Protein AF-A0A1U8C9F7-F1 (afdb_monomer_lite)

Radius of gyration: 48.34 Å; chains: 1; bounding box: 99×20×129 Å

Foldseek 3Di:
DPVVVVVVVVVVVVVVVVVVVVVVVVVVVVVVVVVVVVVVVVVVVVVVVVVVVVVVVVVVVVVVVVVVVVVVVVVVVVVVVVVVVVVVVVVVVVVVQVVVQVVQVVVVHHDDDDDD

Structure (mmCIF, N/CA/C/O backbone):
data_AF-A0A1U8C9F7-F1
#
_entry.id   AF-A0A1U8C9F7-F1
#
loop_
_atom_site.group_PDB
_atom_site.id
_atom_site.type_symbol
_atom_site.label_atom_id
_atom_site.label_alt_id
_atom_site.label_comp_id
_atom_site.label_asym_id
_atom_site.label_entity_id
_atom_site.label_seq_id
_atom_site.pdbx_PDB_ins_code
_atom_site.Cartn_x
_atom_site.Cartn_y
_atom_site.Cartn_z
_atom_site.occupancy
_atom_site.B_iso_or_equiv
_atom_site.auth_seq_id
_atom_site.auth_comp_id
_atom_site.auth_asym_id
_atom_site.auth_atom_id
_atom_site.pdbx_PDB_model_num
ATOM 1 N N . MET A 1 1 ? 65.874 7.368 -82.042 1.00 54.97 1 MET A N 1
ATOM 2 C CA . MET A 1 1 ? 65.941 6.452 -80.872 1.00 54.97 1 MET A CA 1
ATOM 3 C C . MET A 1 1 ? 65.183 6.955 -79.628 1.00 54.97 1 MET A C 1
ATOM 5 O O . MET A 1 1 ? 65.185 6.280 -78.608 1.00 54.97 1 MET A O 1
ATOM 9 N N . SER A 1 2 ? 64.511 8.111 -79.690 1.00 56.69 2 SER A N 1
ATOM 10 C CA . SER A 1 2 ? 63.841 8.786 -78.560 1.00 56.69 2 SER A CA 1
ATOM 11 C C . SER A 1 2 ? 62.342 8.461 -78.427 1.00 56.69 2 SER A C 1
ATOM 13 O O . SER A 1 2 ? 61.825 8.403 -77.315 1.00 56.69 2 SER A O 1
ATOM 15 N N . PHE A 1 3 ? 61.656 8.157 -79.533 1.00 52.47 3 PHE A N 1
ATOM 16 C CA . PHE A 1 3 ? 60.218 7.840 -79.536 1.00 52.47 3 PHE A CA 1
ATOM 17 C C . PHE A 1 3 ? 59.866 6.512 -78.848 1.00 52.47 3 PHE A C 1
ATOM 19 O O . PHE A 1 3 ? 58.837 6.412 -78.186 1.00 52.47 3 PHE A O 1
ATOM 26 N N . ILE A 1 4 ? 60.740 5.504 -78.943 1.00 60.41 4 ILE A N 1
ATOM 27 C CA . ILE A 1 4 ? 60.505 4.189 -78.328 1.00 60.41 4 ILE A CA 1
ATOM 28 C C . ILE A 1 4 ? 60.560 4.306 -76.795 1.00 60.41 4 ILE A C 1
ATOM 30 O O . ILE A 1 4 ? 59.638 3.862 -76.119 1.00 60.41 4 ILE A O 1
ATOM 34 N N . LYS A 1 5 ? 61.561 5.004 -76.234 1.00 59.84 5 LYS A N 1
ATOM 35 C CA . LYS A 1 5 ? 61.663 5.235 -74.778 1.00 59.84 5 LYS A CA 1
ATOM 36 C C . LYS A 1 5 ? 60.461 5.994 -74.205 1.00 59.84 5 LYS A C 1
ATOM 38 O O . LYS A 1 5 ? 59.995 5.644 -73.127 1.00 59.84 5 LYS A O 1
ATOM 43 N N . SER A 1 6 ? 59.935 6.987 -74.925 1.00 64.38 6 SER A N 1
ATOM 44 C CA . SER A 1 6 ? 58.744 7.739 -74.499 1.00 64.38 6 SER A CA 1
ATOM 45 C C . SER A 1 6 ? 57.496 6.851 -74.436 1.00 64.38 6 SER A C 1
ATOM 47 O O . SER A 1 6 ? 56.760 6.885 -73.450 1.00 64.38 6 SER A O 1
ATOM 49 N N . ARG A 1 7 ? 57.308 5.979 -75.434 1.00 66.88 7 ARG A N 1
ATOM 50 C CA . ARG A 1 7 ? 56.156 5.073 -75.504 1.00 66.88 7 ARG A CA 1
ATOM 51 C C . ARG A 1 7 ? 56.190 3.996 -74.415 1.00 66.88 7 ARG A C 1
ATOM 53 O O . ARG A 1 7 ? 55.169 3.745 -73.787 1.00 66.88 7 ARG A O 1
ATOM 60 N N . TYR A 1 8 ? 57.365 3.433 -74.125 1.00 65.38 8 TYR A N 1
ATOM 61 C CA . TYR A 1 8 ? 57.539 2.501 -73.002 1.00 65.38 8 TYR A CA 1
ATOM 62 C C . TYR A 1 8 ? 57.302 3.172 -71.641 1.00 65.38 8 TYR A C 1
ATOM 64 O O . TYR A 1 8 ? 56.686 2.570 -70.768 1.00 65.38 8 TYR A O 1
ATOM 72 N N . CYS A 1 9 ? 57.724 4.428 -71.463 1.00 65.25 9 CYS A N 1
ATOM 73 C CA . CYS A 1 9 ? 57.492 5.166 -70.217 1.00 65.25 9 CYS A CA 1
ATOM 74 C C . CYS A 1 9 ? 55.993 5.437 -69.982 1.00 65.25 9 CYS A C 1
ATOM 76 O O . CYS A 1 9 ? 55.492 5.246 -68.876 1.00 65.25 9 CYS A O 1
ATOM 78 N N . ALA A 1 10 ? 55.258 5.800 -71.040 1.00 69.94 10 ALA A N 1
ATOM 79 C CA . ALA A 1 10 ? 53.806 5.960 -70.984 1.00 69.94 10 ALA A CA 1
ATOM 80 C C . ALA A 1 10 ? 53.087 4.631 -70.685 1.00 69.94 10 ALA A C 1
ATOM 82 O O . ALA A 1 10 ? 52.190 4.599 -69.849 1.00 69.94 10 ALA A O 1
ATOM 83 N N . GLN A 1 11 ? 53.524 3.524 -71.295 1.00 70.12 11 GLN A N 1
ATOM 84 C CA . GLN A 1 11 ? 52.967 2.191 -71.040 1.00 70.12 11 GLN A CA 1
ATOM 85 C C . GLN A 1 11 ? 53.137 1.770 -69.568 1.00 70.12 11 GLN A C 1
ATOM 87 O O . GLN A 1 11 ? 52.201 1.267 -68.956 1.00 70.12 11 GLN A O 1
ATOM 92 N N . ILE A 1 12 ? 54.312 2.021 -68.978 1.00 69.94 12 ILE A N 1
ATOM 93 C CA . ILE A 1 12 ? 54.611 1.695 -67.572 1.00 69.94 12 ILE A CA 1
ATOM 94 C C . ILE A 1 12 ? 53.779 2.553 -66.608 1.00 69.94 12 ILE A C 1
ATOM 96 O O . ILE A 1 12 ? 53.330 2.057 -65.575 1.00 69.94 12 ILE A O 1
ATOM 100 N N . LEU A 1 13 ? 53.553 3.828 -66.936 1.00 67.00 13 LEU A N 1
ATOM 101 C CA . LEU A 1 13 ? 52.704 4.715 -66.136 1.00 67.00 13 LEU A CA 1
ATOM 102 C C . LEU A 1 13 ? 51.232 4.288 -66.166 1.00 67.00 13 LEU A C 1
ATOM 104 O O . LEU A 1 13 ? 50.593 4.283 -65.117 1.00 67.00 13 LEU A O 1
ATOM 108 N N . VAL A 1 14 ? 50.720 3.878 -67.329 1.00 68.75 14 VAL A N 1
ATOM 109 C CA . VAL A 1 14 ? 49.355 3.343 -67.463 1.00 68.75 14 VAL A CA 1
ATOM 110 C C . VAL A 1 14 ? 49.205 2.045 -66.668 1.00 68.75 14 VAL A C 1
ATOM 112 O O . VAL A 1 14 ? 48.282 1.930 -65.873 1.00 68.75 14 VAL A O 1
ATOM 115 N N . MET A 1 15 ? 50.165 1.120 -66.766 1.00 64.12 15 MET A N 1
ATOM 116 C CA . MET A 1 15 ? 50.119 -0.132 -65.999 1.00 64.12 15 MET A CA 1
ATOM 117 C C . MET A 1 15 ? 50.184 0.089 -64.480 1.00 64.12 15 MET A C 1
ATOM 119 O O . MET A 1 15 ? 49.465 -0.577 -63.741 1.00 64.12 15 MET A O 1
ATOM 123 N N . LYS A 1 16 ? 50.984 1.051 -63.995 1.00 62.19 16 LYS A N 1
ATOM 124 C CA . LYS A 1 16 ? 51.005 1.409 -62.563 1.00 62.19 16 LYS A CA 1
ATOM 125 C C . LYS A 1 16 ? 49.698 2.048 -62.093 1.00 62.19 16 LYS A C 1
ATOM 127 O O . LYS A 1 16 ? 49.276 1.788 -60.970 1.00 62.19 16 LYS A O 1
ATOM 132 N N . ALA A 1 17 ? 49.067 2.874 -62.926 1.00 61.81 17 ALA A N 1
ATOM 133 C CA . ALA A 1 17 ? 47.768 3.466 -62.617 1.00 61.81 17 ALA A CA 1
ATOM 134 C C . ALA A 1 17 ? 46.657 2.400 -62.582 1.00 61.81 17 ALA A C 1
ATOM 136 O O . ALA A 1 17 ? 45.837 2.401 -61.662 1.00 61.81 17 ALA A O 1
ATOM 137 N N . ASP A 1 18 ? 46.682 1.450 -63.520 1.00 61.22 18 ASP A N 1
ATOM 138 C CA . ASP A 1 18 ? 45.738 0.330 -63.587 1.00 61.22 18 ASP A CA 1
ATOM 139 C C . ASP A 1 18 ? 45.909 -0.664 -62.429 1.00 61.22 18 ASP A C 1
ATOM 141 O O . ASP A 1 18 ? 44.929 -1.262 -62.000 1.00 61.22 18 ASP A O 1
ATOM 145 N N . GLU A 1 19 ? 47.113 -0.811 -61.872 1.00 63.78 19 GLU A N 1
ATOM 146 C CA . GLU A 1 19 ? 47.378 -1.643 -60.687 1.00 63.78 19 GLU A CA 1
ATOM 147 C C . GLU A 1 19 ? 46.948 -0.955 -59.371 1.00 63.78 19 GLU A C 1
ATOM 149 O O . GLU A 1 19 ? 46.509 -1.608 -58.422 1.00 63.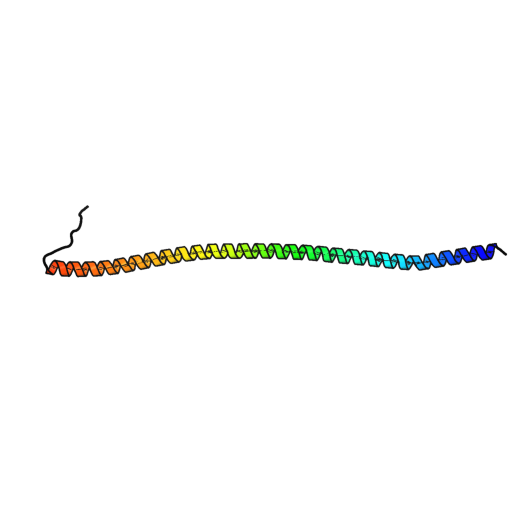78 19 GLU A O 1
ATOM 154 N N . GLN A 1 20 ? 46.995 0.380 -59.315 1.00 63.94 20 GLN A N 1
ATOM 155 C CA . GLN A 1 20 ? 46.584 1.180 -58.149 1.00 63.94 20 GLN A CA 1
ATOM 156 C C . GLN A 1 20 ? 45.060 1.375 -58.061 1.00 63.94 20 GLN A C 1
ATOM 158 O O . GLN A 1 20 ? 44.499 1.426 -56.964 1.00 63.94 20 GLN A O 1
ATOM 163 N N . ASN A 1 21 ? 44.365 1.424 -59.197 1.00 74.25 21 ASN A N 1
ATOM 164 C CA . ASN A 1 21 ? 42.911 1.575 -59.292 1.00 74.25 21 ASN A CA 1
ATOM 165 C C . ASN A 1 21 ? 42.091 0.469 -58.565 1.00 74.25 21 ASN A C 1
ATOM 167 O O . ASN A 1 21 ? 41.210 0.806 -57.768 1.00 74.25 21 ASN A O 1
ATOM 171 N N . PRO A 1 22 ? 42.375 -0.844 -58.712 1.00 76.31 22 PRO A N 1
ATOM 172 C CA . PRO A 1 22 ? 41.632 -1.902 -58.021 1.00 76.31 22 PRO A CA 1
ATOM 173 C C . PRO A 1 22 ? 41.858 -1.904 -56.504 1.00 76.31 22 PRO A C 1
ATOM 175 O O . PRO A 1 22 ? 40.931 -2.205 -55.750 1.00 76.31 22 PRO A O 1
ATOM 178 N N . LEU A 1 23 ? 43.049 -1.514 -56.034 1.00 83.50 23 LEU A N 1
ATOM 179 C CA . LEU A 1 23 ? 43.330 -1.342 -54.604 1.00 83.50 23 LEU A CA 1
ATOM 180 C C . LEU A 1 23 ? 42.519 -0.184 -54.012 1.00 83.50 23 LEU A C 1
ATOM 182 O O . LEU A 1 23 ? 41.953 -0.318 -52.926 1.00 83.50 23 LEU A O 1
ATOM 186 N N . LEU A 1 24 ? 42.403 0.931 -54.738 1.00 82.06 24 LEU A N 1
ATOM 187 C CA . LEU A 1 24 ? 41.554 2.055 -54.341 1.00 82.06 24 LEU A CA 1
ATOM 188 C C . LEU A 1 24 ? 40.078 1.651 -54.280 1.00 82.06 24 LEU A C 1
ATOM 190 O O . LEU A 1 24 ? 39.413 1.940 -53.287 1.00 82.06 24 LEU A O 1
ATOM 194 N N . LEU A 1 25 ? 39.573 0.922 -55.279 1.00 84.62 25 LEU A N 1
ATOM 195 C CA . LEU A 1 25 ? 38.197 0.415 -55.276 1.00 84.62 25 LEU A CA 1
ATOM 196 C C . LEU A 1 25 ? 37.932 -0.530 -54.098 1.00 84.62 25 LEU A C 1
ATOM 198 O O . LEU A 1 25 ? 36.894 -0.421 -53.442 1.00 84.62 25 LEU A O 1
ATOM 202 N N . GLN A 1 26 ? 38.876 -1.415 -53.779 1.00 88.56 26 GLN A N 1
ATOM 203 C CA . GLN A 1 26 ? 38.766 -2.309 -52.629 1.00 88.56 26 GLN A CA 1
ATOM 204 C C . GLN A 1 26 ? 38.764 -1.536 -51.301 1.00 88.56 26 GLN A C 1
ATOM 206 O O . GLN A 1 26 ? 37.977 -1.849 -50.405 1.00 88.56 26 GLN A O 1
ATOM 211 N N . ASN A 1 27 ? 39.597 -0.501 -51.172 1.00 88.75 27 ASN A N 1
ATOM 212 C CA . ASN A 1 27 ? 39.621 0.362 -49.990 1.00 88.75 27 ASN A CA 1
ATOM 213 C C . ASN A 1 27 ? 38.316 1.157 -49.842 1.00 88.75 27 ASN A C 1
ATOM 215 O O . ASN A 1 27 ? 37.746 1.189 -48.756 1.00 88.75 27 AS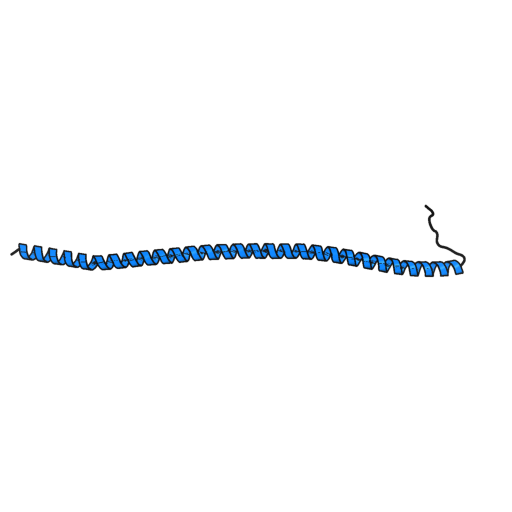N A O 1
ATOM 219 N N . LEU A 1 28 ? 37.767 1.691 -50.936 1.00 89.44 28 LEU A N 1
ATOM 220 C CA . LEU A 1 28 ? 36.463 2.361 -50.932 1.00 89.44 28 LEU A CA 1
ATOM 221 C C . LEU A 1 28 ? 35.330 1.408 -50.524 1.00 89.44 28 LEU A C 1
ATOM 223 O O . LEU A 1 28 ? 34.451 1.777 -49.744 1.00 89.44 28 LEU A O 1
ATOM 227 N N . GLN A 1 29 ? 35.351 0.161 -51.002 1.00 91.69 29 GLN A N 1
ATOM 228 C CA . GLN A 1 29 ? 34.385 -0.861 -50.590 1.00 91.69 29 GLN A CA 1
ATOM 229 C C . GLN A 1 29 ? 34.496 -1.186 -49.095 1.00 91.69 29 GLN A C 1
ATOM 231 O O . GLN A 1 29 ? 33.469 -1.291 -48.413 1.00 91.69 29 GLN A O 1
ATOM 236 N N . ARG A 1 30 ? 35.722 -1.303 -48.569 1.00 92.62 30 ARG A N 1
ATOM 237 C CA . ARG A 1 30 ? 35.979 -1.499 -47.134 1.00 92.62 30 ARG A CA 1
ATOM 238 C C . ARG A 1 30 ? 35.476 -0.315 -46.311 1.00 92.62 30 ARG A C 1
ATOM 240 O O . ARG A 1 30 ? 34.759 -0.536 -45.338 1.00 92.62 30 ARG A O 1
ATOM 247 N N . ASP A 1 31 ? 35.737 0.916 -46.735 1.00 94.69 31 ASP A N 1
ATOM 248 C CA . ASP A 1 31 ? 35.261 2.127 -46.057 1.00 94.69 31 ASP A CA 1
ATOM 249 C C . ASP A 1 31 ? 33.734 2.203 -46.013 1.00 94.69 31 ASP A C 1
ATOM 251 O O . ASP A 1 31 ? 33.141 2.540 -44.984 1.00 94.69 31 ASP A O 1
ATOM 255 N N . VAL A 1 32 ? 33.061 1.843 -47.108 1.00 95.75 32 VAL A N 1
ATOM 256 C CA . VAL A 1 32 ? 31.595 1.772 -47.145 1.00 95.75 32 VAL A CA 1
ATOM 257 C C . VAL A 1 32 ? 31.074 0.693 -46.192 1.00 95.75 32 VAL A C 1
ATOM 259 O O . VAL A 1 32 ? 30.081 0.921 -45.493 1.00 95.75 32 VAL A O 1
ATOM 262 N N . ALA A 1 33 ? 31.722 -0.472 -46.130 1.00 95.19 33 ALA A N 1
ATOM 263 C CA . ALA A 1 33 ? 31.354 -1.536 -45.197 1.00 95.19 33 ALA A CA 1
ATOM 264 C C . ALA A 1 33 ? 31.548 -1.106 -43.732 1.00 95.19 33 ALA A C 1
ATOM 266 O O . ALA A 1 33 ? 30.652 -1.318 -42.909 1.00 95.19 33 ALA A O 1
ATOM 267 N N . LEU A 1 34 ? 32.656 -0.428 -43.425 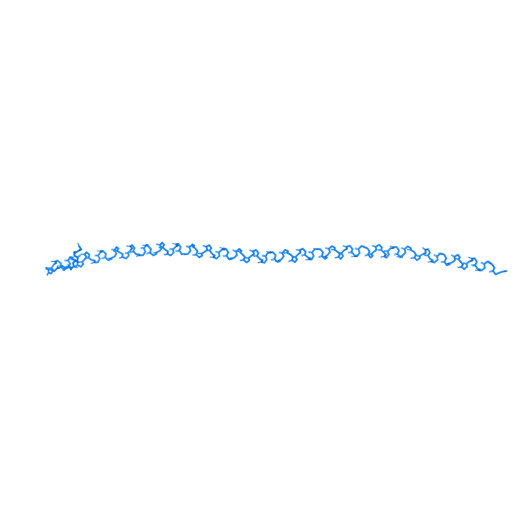1.00 95.75 34 LEU A N 1
ATOM 268 C CA . LEU A 1 34 ? 32.949 0.134 -42.106 1.00 95.75 34 LEU A CA 1
ATOM 269 C C . LEU A 1 34 ? 31.914 1.188 -41.705 1.00 95.75 34 LEU A C 1
ATOM 271 O O . LEU A 1 34 ? 31.308 1.069 -40.641 1.00 95.75 34 LEU A O 1
ATOM 275 N N . LYS A 1 35 ? 31.603 2.151 -42.581 1.00 96.75 35 LYS A N 1
ATOM 276 C CA . LYS A 1 35 ? 30.547 3.150 -42.333 1.00 96.75 35 LYS A CA 1
ATOM 277 C C . LYS A 1 35 ? 29.192 2.498 -42.059 1.00 96.75 35 LYS A C 1
ATOM 279 O O . LYS A 1 35 ? 28.471 2.916 -41.154 1.00 96.75 35 LYS A O 1
ATOM 284 N N . LYS A 1 36 ? 28.838 1.441 -42.797 1.00 97.06 36 LYS A N 1
ATOM 285 C CA . LYS A 1 36 ? 27.603 0.677 -42.552 1.00 97.06 36 LYS A CA 1
ATOM 286 C C . LYS A 1 36 ? 27.614 -0.002 -41.182 1.00 97.06 36 LYS A C 1
ATOM 288 O O . LYS A 1 36 ? 26.582 0.013 -40.516 1.00 97.06 36 LYS A O 1
ATOM 293 N N . MET A 1 37 ? 28.733 -0.589 -40.760 1.00 96.69 37 MET A N 1
ATOM 294 C CA . MET A 1 37 ? 28.856 -1.201 -39.431 1.00 96.69 37 MET A CA 1
ATOM 295 C C . MET A 1 37 ? 28.742 -0.163 -38.315 1.00 96.69 37 MET A C 1
ATOM 297 O O . MET A 1 37 ? 27.945 -0.360 -37.400 1.00 96.69 37 MET A O 1
ATOM 301 N N . VAL A 1 38 ? 29.432 0.972 -38.437 1.00 97.31 38 VAL A N 1
ATOM 302 C CA . VAL A 1 38 ? 29.343 2.082 -37.472 1.00 97.31 38 VAL A CA 1
ATOM 303 C C . VAL A 1 38 ? 27.907 2.591 -37.356 1.00 97.31 38 VAL A C 1
ATOM 305 O O . VAL A 1 38 ? 27.394 2.744 -36.251 1.00 97.31 38 VAL A O 1
ATOM 308 N N . ASN A 1 39 ? 27.208 2.766 -38.479 1.00 97.38 39 ASN A N 1
ATOM 309 C CA . ASN A 1 39 ? 25.810 3.199 -38.469 1.00 97.38 39 ASN A CA 1
ATOM 310 C C . ASN A 1 39 ? 24.878 2.179 -37.798 1.00 97.38 39 ASN A C 1
ATOM 312 O O . ASN A 1 39 ? 23.952 2.570 -37.088 1.00 97.38 39 ASN A O 1
ATOM 316 N N . ARG A 1 40 ? 25.094 0.874 -38.008 1.00 97.00 40 ARG A N 1
ATOM 317 C CA . ARG A 1 40 ? 24.318 -0.172 -37.317 1.00 97.00 40 ARG A CA 1
ATOM 318 C C . ARG A 1 40 ? 24.592 -0.162 -35.817 1.00 97.00 40 ARG A C 1
ATOM 320 O O . ARG A 1 40 ? 23.643 -0.202 -35.041 1.00 97.00 40 ARG A O 1
ATOM 327 N N . TRP A 1 41 ? 25.862 -0.069 -35.427 1.00 97.50 41 TRP A N 1
ATOM 328 C CA . TRP A 1 41 ? 26.263 0.013 -34.026 1.00 97.50 41 TRP A CA 1
ATOM 329 C C . TRP A 1 41 ? 25.650 1.238 -33.345 1.00 97.50 41 TRP A C 1
ATOM 331 O O . TRP A 1 41 ? 25.011 1.094 -32.310 1.00 97.50 41 TRP A O 1
ATOM 341 N N . SER A 1 42 ? 25.737 2.413 -33.971 1.00 97.50 42 SER A N 1
ATOM 342 C CA . SER A 1 42 ? 25.147 3.650 -33.453 1.00 97.50 42 SER A CA 1
ATOM 343 C C . SER A 1 42 ? 23.634 3.517 -33.256 1.00 97.50 42 SER A C 1
ATOM 345 O O . SER A 1 42 ? 23.132 3.806 -32.173 1.00 97.50 42 SER A O 1
ATOM 347 N N . LYS A 1 43 ? 22.906 2.970 -34.241 1.00 96.88 43 LYS A N 1
ATOM 348 C CA . LYS A 1 43 ? 21.460 2.713 -34.116 1.00 96.88 43 LYS A CA 1
ATOM 349 C C . LYS A 1 43 ? 21.133 1.746 -32.978 1.00 96.88 43 LYS A C 1
ATOM 351 O O . LYS A 1 43 ? 20.207 2.003 -32.212 1.00 96.88 43 LYS A O 1
ATOM 356 N N . SER A 1 44 ? 21.889 0.655 -32.859 1.00 96.62 44 SER A N 1
ATOM 357 C CA . SER A 1 44 ? 21.715 -0.321 -31.778 1.00 96.62 44 SER A CA 1
ATOM 358 C C . SER A 1 44 ? 22.001 0.297 -30.412 1.00 96.62 44 SER A C 1
ATOM 360 O O . SER A 1 44 ? 21.275 0.036 -29.457 1.00 96.62 44 SER A O 1
ATOM 362 N N . HIS A 1 45 ? 23.035 1.132 -30.317 1.00 96.69 45 HIS A N 1
ATOM 363 C CA . HIS A 1 45 ? 23.401 1.827 -29.092 1.00 96.69 45 HIS A CA 1
ATOM 364 C C . HIS A 1 45 ? 22.305 2.808 -28.668 1.00 96.69 45 HIS A C 1
ATOM 366 O O . HIS A 1 45 ? 21.835 2.743 -27.535 1.00 96.69 45 HIS A O 1
ATOM 372 N N . THR A 1 46 ? 21.815 3.643 -29.588 1.00 97.06 46 THR A N 1
ATOM 373 C CA . THR A 1 46 ? 20.685 4.542 -29.326 1.00 97.06 46 THR A CA 1
ATOM 374 C C . THR A 1 46 ? 19.454 3.760 -28.875 1.00 97.06 46 THR A C 1
ATOM 376 O O . THR A 1 46 ? 18.833 4.129 -27.884 1.00 97.06 46 THR A O 1
ATOM 379 N N . HIS A 1 47 ? 19.118 2.656 -29.549 1.00 96.25 47 HIS A N 1
ATOM 380 C CA . HIS A 1 47 ? 17.983 1.817 -29.165 1.00 96.25 47 HIS A CA 1
ATOM 381 C C . HIS A 1 47 ? 18.126 1.235 -27.751 1.00 96.25 47 HIS A C 1
ATOM 383 O O . HIS A 1 47 ? 17.183 1.320 -26.967 1.00 96.25 47 HIS A O 1
ATOM 389 N N . CYS A 1 48 ? 19.306 0.715 -27.407 1.00 96.25 48 CYS A N 1
ATOM 390 C CA . CYS A 1 48 ? 19.605 0.217 -26.064 1.00 96.25 48 CYS A CA 1
ATOM 391 C C . CYS A 1 48 ? 19.425 1.319 -25.005 1.00 96.25 48 CYS A C 1
ATOM 393 O O . CYS A 1 48 ? 18.718 1.121 -24.020 1.00 96.25 48 CYS A O 1
ATOM 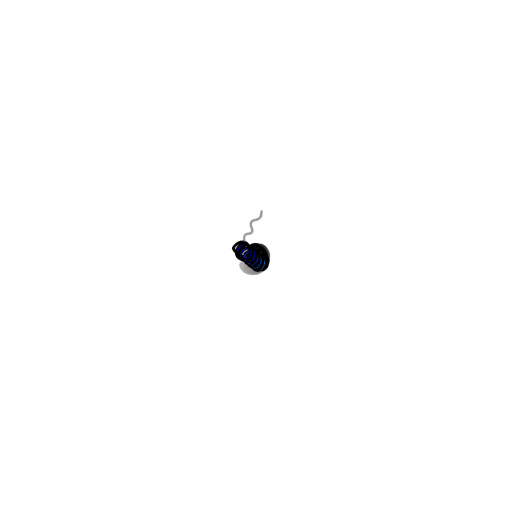395 N N . MET A 1 49 ? 19.957 2.521 -25.249 1.00 96.56 49 MET A N 1
ATOM 396 C CA . MET A 1 49 ? 19.793 3.664 -24.339 1.00 96.56 49 MET A CA 1
ATOM 397 C C . MET A 1 49 ? 18.320 4.060 -24.144 1.00 96.56 49 MET A C 1
ATOM 399 O O . MET A 1 49 ? 17.896 4.356 -23.021 1.00 96.56 49 MET A O 1
ATOM 403 N N . TRP A 1 50 ? 17.516 4.028 -25.215 1.00 95.94 50 TRP A N 1
ATOM 404 C CA . TRP A 1 50 ? 16.071 4.262 -25.132 1.00 95.94 50 TRP A CA 1
ATOM 405 C C . TRP A 1 50 ? 15.364 3.198 -24.293 1.00 95.94 50 TRP A C 1
ATOM 407 O O . TRP A 1 50 ? 14.552 3.553 -23.439 1.00 95.94 50 TRP A O 1
ATOM 417 N N . GLN A 1 51 ? 15.679 1.917 -24.500 1.00 94.31 51 GLN A N 1
ATOM 418 C CA . GLN A 1 51 ? 15.110 0.822 -23.711 1.00 94.31 51 GLN A CA 1
ATOM 419 C C . GLN A 1 51 ? 15.456 0.961 -22.229 1.00 94.31 51 GLN A C 1
ATOM 421 O O . GLN A 1 51 ? 14.549 0.980 -21.403 1.00 94.31 51 GLN A O 1
ATOM 426 N N . MET A 1 52 ? 16.731 1.187 -21.895 1.00 93.19 52 MET A N 1
ATOM 427 C CA . MET A 1 52 ? 17.165 1.375 -20.507 1.00 93.19 52 MET A CA 1
ATOM 428 C C . MET A 1 52 ? 16.414 2.519 -19.818 1.00 93.19 52 MET A C 1
ATOM 430 O O . MET A 1 52 ? 15.949 2.371 -18.689 1.00 93.19 52 MET A O 1
ATOM 434 N N . THR A 1 53 ? 16.246 3.651 -20.505 1.00 93.19 53 THR A N 1
ATOM 435 C CA . THR A 1 53 ? 15.530 4.811 -19.952 1.00 93.19 53 THR A CA 1
ATOM 436 C C . THR A 1 53 ? 14.042 4.515 -19.744 1.00 93.19 53 THR A C 1
ATOM 438 O O . THR A 1 53 ? 13.447 4.940 -18.750 1.00 93.19 53 THR A O 1
ATOM 441 N N . LEU A 1 54 ? 13.416 3.790 -20.674 1.00 91.62 54 LEU A N 1
ATOM 442 C CA . LEU A 1 54 ? 12.018 3.382 -20.549 1.00 91.62 54 LEU A CA 1
ATOM 443 C C . LEU A 1 54 ? 11.817 2.394 -19.403 1.00 91.62 54 LEU A C 1
ATOM 445 O O . LEU A 1 54 ? 10.870 2.561 -18.636 1.00 91.62 54 LEU A O 1
ATOM 449 N N . ASP A 1 55 ? 12.702 1.414 -19.258 1.00 89.31 55 ASP A N 1
ATOM 450 C CA . ASP A 1 55 ? 12.619 0.411 -18.199 1.00 89.31 55 ASP A CA 1
ATOM 451 C C . ASP A 1 55 ? 12.819 1.046 -16.823 1.00 89.31 55 ASP A C 1
ATOM 453 O O . ASP A 1 55 ? 12.026 0.802 -15.917 1.00 89.31 55 ASP A O 1
ATOM 457 N N . GLN A 1 56 ? 13.780 1.964 -16.677 1.00 86.69 56 GLN A N 1
ATOM 458 C CA . GLN A 1 56 ? 13.942 2.757 -15.453 1.00 86.69 56 GLN A CA 1
ATOM 459 C C . GLN A 1 56 ? 12.656 3.507 -15.076 1.00 86.69 56 GLN A C 1
ATOM 461 O O . GLN A 1 56 ? 12.215 3.449 -13.926 1.00 86.69 56 GLN A O 1
ATOM 466 N N . ARG A 1 57 ? 12.013 4.176 -16.044 1.00 86.06 57 ARG A N 1
ATOM 467 C CA . ARG A 1 57 ? 10.748 4.895 -15.811 1.00 86.06 57 ARG A CA 1
ATOM 468 C C . ARG A 1 57 ? 9.606 3.945 -15.458 1.00 86.06 57 ARG A C 1
ATOM 470 O O . ARG A 1 57 ? 8.850 4.223 -14.530 1.00 86.06 57 ARG A O 1
ATOM 477 N N . ARG A 1 58 ? 9.468 2.832 -16.181 1.00 88.00 58 ARG A N 1
ATOM 478 C CA . ARG A 1 58 ? 8.429 1.820 -15.931 1.00 88.00 58 ARG A CA 1
ATOM 479 C C . ARG A 1 58 ? 8.571 1.208 -14.545 1.00 88.00 58 ARG A C 1
ATOM 481 O O . ARG A 1 58 ? 7.568 1.104 -13.847 1.00 88.00 58 ARG A O 1
ATOM 488 N N . ASN A 1 59 ? 9.794 0.891 -14.131 1.00 86.31 59 ASN A N 1
ATOM 489 C CA . ASN A 1 59 ? 10.081 0.348 -12.807 1.00 86.31 59 ASN A CA 1
ATOM 490 C C . ASN A 1 59 ? 9.695 1.339 -11.704 1.00 86.31 59 ASN A C 1
ATOM 492 O O . ASN A 1 59 ? 9.028 0.953 -10.750 1.00 86.31 59 ASN A O 1
ATOM 496 N N . LEU A 1 60 ? 10.021 2.627 -11.865 1.00 91.25 60 LEU A N 1
ATOM 497 C CA . LEU A 1 60 ? 9.641 3.653 -10.892 1.00 91.25 60 LEU A CA 1
ATOM 498 C C . LEU A 1 60 ? 8.118 3.772 -10.746 1.00 91.25 60 LEU A C 1
ATOM 500 O O . LEU A 1 60 ? 7.596 3.729 -9.634 1.00 91.25 60 LEU A O 1
ATOM 504 N N . TYR A 1 61 ? 7.391 3.892 -11.860 1.00 90.56 61 TYR A N 1
ATOM 505 C CA . TYR A 1 61 ? 5.933 4.005 -11.809 1.00 90.56 61 TYR A CA 1
ATOM 506 C C . TYR A 1 61 ? 5.254 2.724 -11.320 1.00 90.56 61 TYR A C 1
ATOM 508 O O . TYR A 1 61 ? 4.215 2.815 -10.669 1.00 90.56 61 TYR A O 1
ATOM 516 N N . ALA A 1 62 ? 5.814 1.546 -11.605 1.00 92.56 62 ALA A N 1
ATOM 517 C CA . ALA A 1 62 ? 5.319 0.287 -11.059 1.00 92.56 62 ALA A CA 1
ATOM 518 C C . ALA A 1 62 ? 5.447 0.268 -9.530 1.00 92.56 62 ALA A C 1
ATOM 520 O O . ALA A 1 62 ? 4.462 -0.009 -8.849 1.00 92.56 62 ALA A O 1
ATOM 521 N N . THR A 1 63 ? 6.607 0.653 -8.990 1.00 93.31 63 THR A N 1
ATOM 522 C CA . THR A 1 63 ? 6.824 0.749 -7.539 1.00 93.31 63 THR A CA 1
ATOM 523 C C . THR A 1 63 ? 5.878 1.756 -6.889 1.00 93.31 63 THR A C 1
ATOM 525 O O . THR A 1 63 ? 5.249 1.429 -5.888 1.00 93.31 63 THR A O 1
ATOM 528 N N . LEU A 1 64 ? 5.709 2.947 -7.474 1.00 94.62 64 LEU A N 1
ATOM 529 C CA . LEU A 1 64 ? 4.795 3.968 -6.943 1.00 94.62 64 LEU A CA 1
ATOM 530 C C . LEU A 1 64 ? 3.335 3.500 -6.936 1.00 94.62 64 LEU A C 1
ATOM 532 O O . LEU A 1 64 ? 2.622 3.723 -5.963 1.00 94.62 64 LEU A O 1
ATOM 536 N N . ARG A 1 65 ? 2.885 2.818 -7.999 1.00 93.12 65 ARG A N 1
ATOM 537 C CA . ARG A 1 65 ? 1.532 2.241 -8.033 1.00 93.12 65 ARG A CA 1
ATOM 538 C C . ARG A 1 65 ? 1.353 1.167 -6.968 1.00 93.12 65 ARG A C 1
ATOM 540 O O . ARG A 1 65 ? 0.319 1.156 -6.317 1.00 93.12 65 ARG A O 1
ATOM 547 N N . MET A 1 66 ? 2.350 0.301 -6.784 1.00 94.62 66 MET A N 1
ATOM 548 C CA . MET A 1 66 ? 2.314 -0.740 -5.753 1.00 94.62 66 MET A CA 1
ATOM 549 C C . MET A 1 66 ? 2.264 -0.145 -4.339 1.00 94.62 66 MET A C 1
ATOM 551 O O . MET A 1 66 ? 1.533 -0.647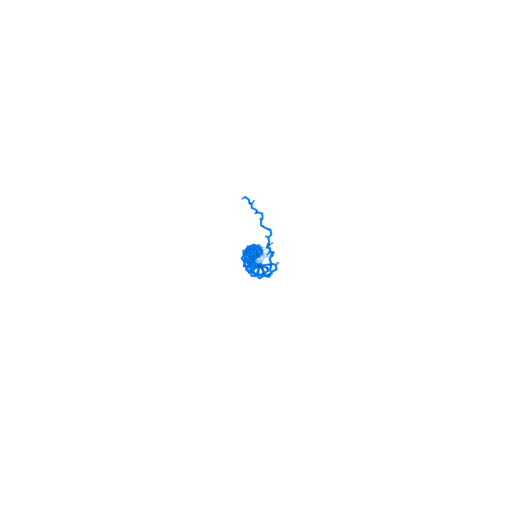 -3.489 1.00 94.62 66 MET A O 1
ATOM 555 N N . GLN A 1 67 ? 2.994 0.946 -4.093 1.00 96.06 67 GLN A N 1
ATOM 556 C CA . GLN A 1 67 ? 2.941 1.673 -2.821 1.00 96.06 67 GLN A CA 1
ATOM 557 C C . GLN A 1 67 ? 1.549 2.260 -2.562 1.00 96.06 67 GLN A C 1
ATOM 559 O O . GLN A 1 67 ? 0.974 1.993 -1.514 1.00 96.06 67 GLN A O 1
ATOM 564 N N . ASP A 1 68 ? 0.963 2.963 -3.534 1.00 96.19 68 ASP A N 1
ATOM 565 C CA . ASP A 1 68 ? -0.392 3.527 -3.410 1.00 96.19 68 ASP A CA 1
ATOM 566 C C . ASP A 1 68 ? -1.455 2.435 -3.185 1.00 96.19 68 ASP A C 1
ATOM 568 O O . ASP A 1 68 ? -2.347 2.590 -2.350 1.00 96.19 68 ASP A O 1
ATOM 572 N N . THR A 1 69 ? -1.351 1.283 -3.862 1.00 96.50 69 THR A N 1
ATOM 573 C CA . THR A 1 69 ? -2.255 0.152 -3.588 1.00 96.50 69 THR A CA 1
ATOM 574 C C . THR A 1 69 ? -2.076 -0.394 -2.175 1.00 96.50 69 THR A C 1
ATOM 576 O O . THR A 1 69 ? -3.067 -0.619 -1.482 1.00 96.50 69 THR A O 1
ATOM 579 N N . MET A 1 70 ? -0.832 -0.549 -1.721 1.00 97.31 70 MET A N 1
ATOM 580 C CA . MET A 1 70 ? -0.528 -1.064 -0.388 1.00 97.31 70 MET A CA 1
ATOM 581 C C . MET A 1 70 ? -1.031 -0.118 0.709 1.00 97.31 70 MET A C 1
ATOM 583 O O . MET A 1 70 ? -1.620 -0.569 1.688 1.00 97.31 70 MET A O 1
ATOM 587 N N . GLU A 1 71 ? -0.861 1.194 0.542 1.00 97.69 71 GLU A N 1
ATOM 588 C CA . GLU A 1 71 ? -1.368 2.200 1.481 1.00 97.69 71 GLU A CA 1
ATOM 589 C C . GLU A 1 71 ? -2.894 2.144 1.612 1.00 97.69 71 GLU A C 1
ATOM 591 O O . GLU A 1 71 ? -3.427 2.194 2.724 1.00 97.69 71 GLU A O 1
ATOM 596 N N . ARG A 1 72 ? -3.612 1.972 0.495 1.00 97.25 72 ARG A N 1
ATOM 597 C CA . ARG A 1 72 ? -5.077 1.826 0.507 1.00 97.25 72 ARG A CA 1
ATOM 598 C C . ARG A 1 72 ? -5.519 0.555 1.217 1.00 97.25 72 ARG A C 1
ATOM 600 O O . ARG A 1 72 ? -6.436 0.607 2.036 1.00 97.25 72 ARG A O 1
ATOM 607 N N . GLU A 1 73 ? -4.875 -0.571 0.930 1.00 97.69 73 GLU A N 1
ATOM 608 C CA . GLU A 1 73 ? -5.177 -1.845 1.587 1.00 97.69 73 GLU A CA 1
ATOM 609 C C . GLU A 1 73 ? -4.911 -1.776 3.095 1.00 97.69 73 GLU A C 1
ATOM 611 O O . GLU A 1 73 ? -5.750 -2.202 3.894 1.00 97.69 73 GLU A O 1
ATOM 616 N N . LEU A 1 74 ? -3.800 -1.156 3.502 1.00 98.25 74 LEU A N 1
ATOM 617 C CA . LEU A 1 74 ? -3.482 -0.918 4.909 1.00 98.25 74 LEU A CA 1
ATOM 618 C C . LEU A 1 74 ? -4.520 -0.022 5.588 1.00 98.25 74 LEU A C 1
ATOM 620 O O . LEU A 1 74 ? -4.951 -0.324 6.701 1.00 98.25 74 LEU A O 1
ATOM 624 N N . ALA A 1 75 ? -4.962 1.054 4.936 1.00 98.19 75 ALA A N 1
ATOM 625 C CA . ALA A 1 75 ? -5.986 1.940 5.482 1.00 98.19 75 ALA A CA 1
ATOM 626 C C . ALA A 1 75 ? -7.325 1.212 5.694 1.00 98.19 75 ALA A C 1
ATOM 628 O O . ALA A 1 75 ? -7.964 1.374 6.739 1.00 98.19 75 ALA A O 1
ATOM 629 N N . LEU A 1 76 ? -7.736 0.374 4.737 1.00 98.19 76 LEU A N 1
ATOM 630 C CA . LEU A 1 76 ? -8.952 -0.437 4.846 1.00 98.19 76 LEU A CA 1
ATOM 631 C C . LEU A 1 76 ? -8.844 -1.478 5.966 1.00 98.19 76 LEU A C 1
ATOM 633 O O . LEU A 1 76 ? -9.762 -1.590 6.781 1.00 98.19 76 LEU A O 1
ATOM 637 N N . SER A 1 77 ? -7.715 -2.184 6.047 1.00 97.31 77 SER A N 1
ATOM 638 C CA . SER A 1 77 ? -7.444 -3.161 7.106 1.00 97.31 77 SER A CA 1
ATOM 639 C C . SER A 1 77 ? -7.446 -2.506 8.490 1.00 97.31 77 SER A C 1
ATOM 641 O O . SER A 1 77 ? -8.118 -2.977 9.409 1.00 97.31 77 SER A O 1
ATOM 643 N N . ASN A 1 78 ? -6.801 -1.345 8.633 1.00 97.81 78 ASN A N 1
ATOM 644 C CA . ASN A 1 78 ? -6.808 -0.579 9.879 1.00 97.81 78 ASN A CA 1
ATOM 645 C C . ASN A 1 78 ? -8.219 -0.136 10.274 1.00 97.81 78 ASN A C 1
ATOM 647 O O . ASN A 1 78 ? -8.585 -0.234 11.446 1.00 97.81 78 ASN A O 1
ATOM 651 N N . LYS A 1 79 ? -9.040 0.308 9.314 1.00 97.94 79 LYS A N 1
ATOM 652 C CA . LYS A 1 79 ? -10.442 0.654 9.576 1.00 97.94 79 LYS A CA 1
ATOM 653 C C . LYS A 1 79 ? -11.220 -0.551 10.109 1.00 97.94 79 LYS A C 1
ATOM 655 O O . LYS A 1 79 ? -11.918 -0.423 11.112 1.00 97.94 79 LYS A O 1
ATOM 660 N N . GLN A 1 80 ? -11.074 -1.714 9.479 1.00 97.75 80 GLN A N 1
ATOM 661 C CA . GLN A 1 80 ? -11.722 -2.950 9.927 1.00 97.75 80 GLN A CA 1
ATOM 662 C C . GLN A 1 80 ? -11.245 -3.363 11.324 1.00 97.75 80 GLN A C 1
ATOM 664 O O . GLN A 1 80 ? -12.063 -3.673 12.188 1.00 97.75 80 GLN A O 1
ATOM 669 N N . LEU A 1 81 ? -9.937 -3.292 11.580 1.00 98.12 81 LEU A N 1
ATOM 670 C CA . LEU A 1 81 ? -9.355 -3.594 12.885 1.00 98.12 81 LEU A CA 1
ATOM 671 C C . LEU A 1 81 ? -9.909 -2.678 13.983 1.00 98.12 81 LEU A C 1
ATOM 673 O O . LEU A 1 81 ? -10.238 -3.154 15.070 1.00 98.12 81 LEU A O 1
ATOM 677 N N . LEU A 1 82 ? -10.031 -1.375 13.714 1.00 98.44 82 LEU A N 1
ATOM 678 C CA . LEU A 1 82 ? -10.601 -0.421 14.665 1.00 98.44 82 LEU A CA 1
ATOM 679 C C . LEU A 1 82 ? -12.068 -0.728 14.967 1.00 98.44 82 LEU A C 1
ATOM 681 O O . LEU A 1 82 ? -12.443 -0.704 16.136 1.00 98.44 82 LEU A O 1
ATOM 685 N N . MET A 1 83 ? -12.868 -1.083 13.959 1.00 98.25 83 MET A N 1
ATOM 686 C CA . MET A 1 83 ? -14.267 -1.476 14.166 1.00 98.25 83 MET A CA 1
ATOM 687 C C . MET A 1 83 ? -14.382 -2.711 15.066 1.00 98.25 83 MET A C 1
ATOM 689 O O . MET A 1 83 ? -15.180 -2.722 16.001 1.00 98.25 83 MET A O 1
ATOM 693 N N . VAL A 1 84 ? -13.551 -3.732 14.831 1.00 98.19 84 VAL A N 1
ATOM 694 C CA . VAL A 1 84 ? -13.531 -4.947 15.661 1.00 98.19 84 VAL A CA 1
ATOM 695 C C . VAL A 1 84 ? -13.100 -4.627 17.093 1.00 98.19 84 VAL A C 1
ATOM 697 O O . VAL A 1 84 ? -13.725 -5.096 18.042 1.00 98.19 84 VAL A O 1
ATOM 700 N N . ARG A 1 85 ? -12.067 -3.794 17.270 1.00 98.31 85 ARG A N 1
ATOM 701 C CA . ARG A 1 85 ? -11.605 -3.369 18.601 1.00 98.31 85 ARG A CA 1
ATOM 702 C C . ARG A 1 85 ? -12.668 -2.581 19.352 1.00 98.31 85 ARG A C 1
ATOM 704 O O . ARG A 1 85 ? -12.884 -2.848 20.527 1.00 98.31 85 ARG A O 1
ATOM 711 N N . GLN A 1 86 ? -13.333 -1.641 18.688 1.00 98.38 86 GLN A N 1
ATOM 712 C CA . GLN A 1 86 ? -14.418 -0.868 19.288 1.00 98.38 86 GLN A CA 1
ATOM 713 C C . GLN A 1 86 ? -15.565 -1.778 19.720 1.00 98.38 86 GLN A C 1
ATOM 715 O O . GLN A 1 86 ? -16.000 -1.690 20.862 1.00 98.38 86 GLN A O 1
ATOM 720 N N . ALA A 1 87 ? -16.002 -2.702 18.862 1.00 98.25 87 ALA A N 1
ATOM 721 C CA . ALA A 1 87 ? -17.050 -3.657 19.212 1.00 98.25 87 ALA A CA 1
ATOM 722 C C . ALA A 1 87 ? -16.661 -4.531 20.418 1.00 98.25 87 ALA A C 1
ATOM 724 O O . ALA A 1 87 ? -17.459 -4.706 21.336 1.00 98.25 87 ALA A O 1
ATOM 725 N N . ALA A 1 88 ? -15.422 -5.030 20.457 1.00 98.31 88 ALA A N 1
ATOM 726 C CA . ALA A 1 88 ? -14.922 -5.809 21.587 1.00 98.31 88 ALA A CA 1
ATOM 727 C C . ALA A 1 88 ? -14.860 -4.983 22.886 1.00 98.31 88 ALA A C 1
ATOM 729 O O . ALA A 1 88 ? -15.225 -5.484 23.947 1.00 98.31 88 ALA A O 1
ATOM 730 N N . LEU A 1 89 ? -14.442 -3.715 22.807 1.00 98.44 89 LEU A N 1
ATOM 731 C CA . LEU A 1 89 ? -14.433 -2.801 23.952 1.00 98.44 89 LEU A CA 1
ATOM 732 C C . LEU A 1 89 ? -15.845 -2.507 24.459 1.00 98.44 89 LEU A C 1
ATOM 734 O O . LEU A 1 89 ? -16.075 -2.572 25.661 1.00 98.44 89 LEU A O 1
ATOM 738 N N . HIS A 1 90 ? -16.798 -2.246 23.561 1.00 98.25 90 HIS A N 1
ATOM 739 C CA . HIS A 1 90 ? -18.197 -2.051 23.939 1.00 98.25 90 HIS A CA 1
ATOM 740 C C . HIS A 1 90 ? -18.754 -3.273 24.674 1.00 98.25 90 HIS A C 1
ATOM 742 O O . HIS A 1 90 ? -19.335 -3.120 25.743 1.00 98.25 90 HIS A O 1
ATOM 748 N N . GLN A 1 91 ? -18.486 -4.484 24.180 1.00 97.94 91 GLN A N 1
ATOM 749 C CA . GLN A 1 91 ? -18.909 -5.714 24.857 1.00 97.94 91 GLN A CA 1
ATOM 750 C C . GLN A 1 91 ? -18.288 -5.891 26.248 1.00 97.94 91 GLN A C 1
ATOM 752 O O . GLN A 1 91 ? -18.927 -6.453 27.137 1.00 97.94 91 GLN A O 1
ATOM 757 N N . LEU A 1 92 ? -17.037 -5.465 26.445 1.00 98.12 92 LEU A N 1
ATOM 758 C CA . LEU A 1 92 ? -16.396 -5.505 27.761 1.00 98.12 92 LEU A CA 1
ATOM 759 C C . LEU A 1 92 ? -17.056 -4.510 28.717 1.00 98.12 92 LEU A C 1
ATOM 761 O O . LEU A 1 92 ? -17.453 -4.903 29.812 1.00 98.12 92 LEU A O 1
ATOM 765 N N . PHE A 1 93 ? -17.258 -3.268 28.277 1.00 97.56 93 PHE A N 1
ATOM 766 C CA . PHE A 1 93 ? -17.911 -2.252 29.099 1.00 97.56 93 PHE A CA 1
ATOM 767 C C . PHE A 1 93 ? -19.362 -2.586 29.427 1.00 97.56 93 PHE A C 1
ATOM 769 O O . PHE A 1 93 ? -19.795 -2.321 30.541 1.00 97.56 93 PHE A O 1
ATOM 776 N N . GLU A 1 94 ? -20.111 -3.207 28.518 1.00 96.56 94 GLU A N 1
ATOM 777 C CA . GLU A 1 94 ? -21.470 -3.673 28.810 1.00 96.56 94 GLU A CA 1
ATOM 778 C C . GLU A 1 94 ? -21.483 -4.703 29.945 1.00 96.56 94 GLU A C 1
ATOM 780 O O . GLU A 1 94 ? -22.321 -4.621 30.844 1.00 96.56 94 GLU A O 1
ATOM 785 N N . LYS A 1 95 ? -20.535 -5.647 29.944 1.00 97.44 95 LYS A N 1
ATOM 786 C CA . LYS A 1 95 ? -20.411 -6.650 31.012 1.00 97.44 95 LYS A CA 1
ATOM 787 C C . LYS A 1 95 ? -20.032 -6.015 32.344 1.00 97.44 95 LYS A C 1
ATOM 789 O O . LYS A 1 95 ? -20.648 -6.329 33.360 1.00 97.44 95 LYS A O 1
ATOM 794 N N . GLU A 1 96 ? -19.052 -5.116 32.338 1.00 97.06 96 GLU A N 1
ATOM 795 C CA . GLU A 1 96 ? -18.634 -4.387 33.539 1.00 97.06 96 GLU A CA 1
ATOM 796 C C . GLU A 1 96 ? -19.772 -3.520 34.083 1.00 97.06 96 GLU A C 1
ATOM 798 O O . GLU A 1 96 ? -20.055 -3.535 35.277 1.00 97.06 96 GLU A O 1
ATOM 803 N N . HIS A 1 97 ? -20.491 -2.817 33.209 1.00 95.25 97 HIS A N 1
ATOM 804 C CA . HIS A 1 97 ? -21.630 -1.994 33.595 1.00 95.25 97 HIS A CA 1
ATOM 805 C C . HIS A 1 97 ? -22.745 -2.830 34.234 1.00 95.25 97 HIS A C 1
ATOM 807 O O . HIS A 1 97 ? -23.269 -2.455 35.283 1.00 95.25 97 HIS A O 1
ATOM 813 N N . GLN A 1 98 ? -23.067 -3.992 33.656 1.00 94.44 98 GLN A N 1
ATOM 814 C CA . GLN A 1 98 ? -24.029 -4.927 34.244 1.00 94.44 98 GLN A CA 1
ATOM 815 C C . GLN A 1 98 ? -23.581 -5.415 35.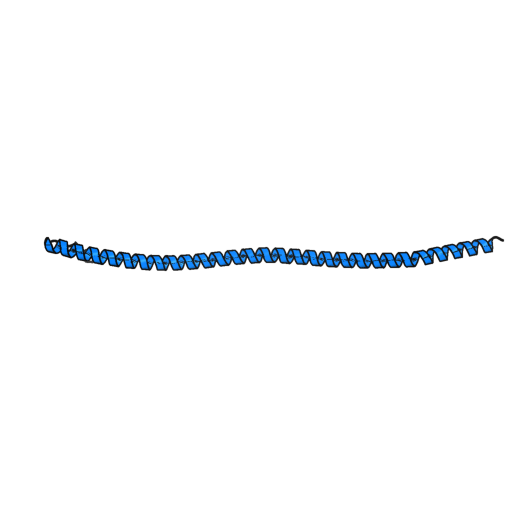623 1.00 94.44 98 GLN A C 1
ATOM 817 O O . GLN A 1 98 ? -24.399 -5.461 36.544 1.00 94.44 98 GLN A O 1
ATOM 822 N N . GLN A 1 99 ? -22.298 -5.748 35.778 1.00 96.06 99 GLN A N 1
ATOM 823 C CA . GLN A 1 99 ? -21.740 -6.146 37.067 1.00 96.06 99 GLN A CA 1
ATOM 824 C C . GLN A 1 99 ? -21.889 -5.019 38.100 1.00 96.06 99 GLN A C 1
ATOM 826 O O . GLN A 1 99 ? -22.453 -5.238 39.172 1.00 96.06 99 GLN A O 1
ATOM 831 N N . TYR A 1 100 ? -21.468 -3.798 37.770 1.00 95.81 100 TYR A N 1
ATOM 832 C CA . TYR A 1 100 ? -21.563 -2.669 38.695 1.00 95.81 100 TYR A CA 1
ATOM 833 C C . TYR A 1 100 ? -23.003 -2.301 39.041 1.00 95.81 100 TYR A C 1
ATOM 835 O O . TYR A 1 100 ? -23.293 -1.973 40.190 1.00 95.81 100 TYR A O 1
ATOM 843 N N . GLN A 1 101 ? -23.930 -2.395 38.088 1.00 93.94 101 GLN A N 1
ATOM 844 C CA . GLN A 1 101 ? -25.341 -2.156 38.368 1.00 93.94 101 GLN A CA 1
ATOM 845 C C . GLN A 1 101 ? -25.884 -3.170 39.386 1.00 93.94 101 GLN A C 1
ATOM 847 O O . GLN A 1 101 ? -26.645 -2.795 40.278 1.00 93.94 101 GLN A O 1
ATOM 852 N N . GLN A 1 102 ? -25.481 -4.442 39.301 1.00 94.12 102 GLN A N 1
ATOM 853 C CA . GLN A 1 102 ? -25.863 -5.455 40.289 1.00 94.12 102 GLN A CA 1
ATOM 854 C C . GLN A 1 102 ? -25.290 -5.143 41.677 1.00 94.12 102 GLN A C 1
ATOM 856 O O . GLN A 1 102 ? -26.023 -5.222 42.664 1.00 94.12 102 GLN A O 1
ATOM 861 N N . GLU A 1 103 ? -24.018 -4.755 41.759 1.00 95.62 103 GLU A N 1
ATOM 862 C CA . GLU A 1 103 ? -23.363 -4.366 43.017 1.00 95.62 103 GLU A CA 1
ATOM 863 C C . GLU A 1 103 ? -24.023 -3.127 43.649 1.00 95.62 103 GLU A C 1
ATOM 865 O O . GLU A 1 103 ? -24.273 -3.086 44.856 1.00 95.62 103 GLU A O 1
ATOM 870 N N . LEU A 1 104 ? -24.379 -2.127 42.839 1.00 94.88 104 LEU A N 1
ATOM 871 C CA . LEU A 1 104 ? -25.089 -0.931 43.297 1.00 94.88 104 LEU A CA 1
ATOM 872 C C . LEU A 1 104 ? -26.492 -1.261 43.804 1.00 94.88 104 LEU A C 1
ATOM 874 O O . LEU A 1 104 ? -26.863 -0.805 44.889 1.00 94.88 104 LEU A O 1
ATOM 878 N N . ASN A 1 105 ? -27.236 -2.097 43.077 1.00 92.88 105 ASN A N 1
ATOM 879 C CA . ASN A 1 105 ? -28.575 -2.522 43.475 1.00 92.88 105 ASN A CA 1
ATOM 880 C C . ASN A 1 105 ? -28.557 -3.240 44.836 1.00 92.88 105 ASN A C 1
ATOM 882 O O . ASN A 1 105 ? -29.449 -3.016 45.653 1.00 92.88 105 ASN A O 1
ATOM 886 N N . GLN A 1 106 ? -27.527 -4.049 45.121 1.00 93.81 106 GLN A N 1
ATOM 887 C CA . GLN A 1 106 ? -27.344 -4.683 46.438 1.00 93.81 106 GLN A CA 1
ATOM 888 C C . GLN A 1 106 ? -27.142 -3.656 47.561 1.00 93.81 106 GLN A C 1
ATOM 890 O O . GLN A 1 106 ? -27.583 -3.871 48.687 1.00 93.81 106 GLN A O 1
ATOM 895 N N . MET A 1 107 ? -26.519 -2.517 47.253 1.00 94.06 107 MET A N 1
ATOM 896 C CA . MET A 1 107 ? -26.351 -1.391 48.175 1.00 94.06 107 MET A CA 1
ATOM 897 C C . MET A 1 107 ? -27.555 -0.430 48.199 1.00 94.06 107 MET A C 1
ATOM 899 O O . MET A 1 107 ? -27.496 0.597 48.878 1.00 94.06 107 MET A O 1
ATOM 903 N N . GLY A 1 108 ? -28.626 -0.720 47.451 1.00 91.75 108 GLY A N 1
ATOM 904 C CA . GLY A 1 108 ? -29.785 0.165 47.296 1.00 91.75 108 GLY A CA 1
ATOM 905 C C . GLY A 1 108 ? -29.485 1.458 46.526 1.00 91.75 108 GLY A C 1
ATOM 906 O O . GLY A 1 108 ? -30.210 2.441 46.673 1.00 91.75 108 GLY A O 1
ATOM 907 N N . LYS A 1 109 ? -28.404 1.484 45.738 1.00 93.69 109 LYS A N 1
ATOM 908 C CA . LYS A 1 109 ? -27.990 2.608 44.884 1.00 93.69 109 LYS A CA 1
ATOM 909 C C . LYS A 1 109 ? -28.191 2.245 43.410 1.00 93.69 109 LYS A C 1
ATOM 911 O O . LYS A 1 109 ? -28.329 1.078 43.067 1.00 93.69 109 LYS A O 1
ATOM 916 N N . ALA A 1 110 ? -28.180 3.243 42.533 1.00 91.56 110 ALA A N 1
ATOM 917 C CA . ALA A 1 110 ? -28.246 3.051 41.086 1.00 91.56 110 ALA A CA 1
ATOM 918 C C . ALA A 1 110 ? -27.381 4.098 40.372 1.00 91.56 110 ALA A C 1
ATOM 920 O O . ALA A 1 110 ? -27.054 5.134 40.961 1.00 91.56 110 ALA A O 1
ATOM 921 N N . PHE A 1 111 ? -27.008 3.828 39.118 1.00 90.00 111 PHE A N 1
ATOM 922 C CA . PHE A 1 111 ? -26.371 4.832 38.271 1.00 90.00 111 PHE A CA 1
ATOM 923 C C . PHE A 1 111 ? -27.332 5.985 37.951 1.00 90.00 111 PHE A C 1
ATOM 925 O O . PHE A 1 111 ? -28.547 5.807 37.864 1.00 90.00 111 PHE A O 1
ATOM 932 N N . TYR A 1 112 ? -26.766 7.180 37.779 1.00 86.81 112 TYR A N 1
ATOM 933 C CA . TYR A 1 112 ? -27.492 8.321 37.234 1.00 86.81 112 TYR A CA 1
ATOM 934 C C . TYR A 1 112 ? -27.518 8.211 35.712 1.00 86.81 112 TYR A C 1
ATOM 936 O O . TYR A 1 112 ? -26.470 8.232 35.073 1.00 86.81 112 TYR A O 1
ATOM 944 N N . GLU A 1 113 ? -28.717 8.130 35.146 1.00 85.38 113 GLU A N 1
ATOM 945 C CA . GLU A 1 113 ? -28.943 8.204 33.706 1.00 85.38 113 GLU A CA 1
ATOM 946 C C . GLU A 1 113 ? -29.613 9.542 33.387 1.00 85.38 113 GLU A C 1
ATOM 948 O O . GLU A 1 113 ? -30.705 9.838 33.885 1.00 85.38 113 GLU A O 1
ATOM 953 N N . GLU A 1 114 ? -28.954 10.374 32.578 1.00 87.62 114 GLU A N 1
ATOM 954 C CA . GLU A 1 114 ? -29.577 11.580 32.035 1.00 87.62 114 GLU A CA 1
ATOM 955 C C . GLU A 1 114 ? -30.708 11.174 31.086 1.00 87.62 114 GLU A C 1
ATOM 957 O O . GLU A 1 114 ? -30.489 10.503 30.077 1.00 87.62 114 GLU A O 1
ATOM 962 N N . ARG A 1 115 ? -31.936 11.580 31.420 1.00 83.00 115 ARG A N 1
ATOM 963 C CA . ARG A 1 115 ? -33.079 11.447 30.515 1.00 83.00 115 ARG A CA 1
ATOM 964 C C . ARG A 1 115 ? -33.087 12.646 29.571 1.00 83.00 115 ARG A C 1
ATOM 966 O O . ARG A 1 115 ? -33.239 13.773 30.039 1.00 83.00 115 ARG A O 1
ATOM 973 N N . LEU A 1 116 ? -32.911 12.379 28.277 1.00 68.44 116 LEU A N 1
ATOM 974 C CA . LEU A 1 116 ? -33.141 13.335 27.189 1.00 68.44 116 LEU A CA 1
ATOM 975 C C . LEU A 1 116 ? -34.636 13.461 26.879 1.00 68.44 116 LEU A C 1
ATOM 977 O O . LEU A 1 116 ? -35.330 12.418 26.908 1.00 68.44 116 LEU A O 1
#

Secondary structure (DSSP, 8-state):
-HHHHHHHHHHHHHHHHHHHHHHHHHHHHHHHHHHHHHHHHHHHHHHHHHHHHHHHHHHHHHHHHHHHHHHHHHHHHHHHHHHHHHHHHHHHHHHHHHHHHHHHHHTT--------

Sequence (116 aa):
MSFIKSRYCAQILVMKADEQNPLLLQNLQRDVALKKMVNRWSKSHTHCMWQMTLDQRRNLYATLRMQDTMERELALSNKQLLMVRQAALHQLFEKEHQQYQQELNQMGKAFYEERL

pLDDT: mean 88.46, std 12.63, range [52.47, 98.44]